Protein AF-X0ZNZ1-F1 (afdb_monomer_lite)

pLDDT: mean 71.1, std 14.36, range [31.86, 95.38]

Sequence (148 aa):
PKNKRGIAYSGFELFVILGITIGPAIGMILIPRVEIRYLFYFTSFVTFLCAVARILWLKETHHFRTKINKFDSFKNLFNKRMLLTVLALSSLFLLFNLTTHGPFISLYANEVMNLDKSKINLLFALEYKKGQAMCKKILLENRLLPIL

InterPro domains:
  IPR011701 Major facilitator superfamily [PF07690] (1-124)
  IPR020846 Major facilitator superfamily domain [PS50850] (1-148)
  IPR036259 MFS transporter superfamily [G3DSA:1.20.1250.20] (1-128)
  IPR036259 MFS transporter superfamily [SSF103473] (1-126)

Foldseek 3Di:
DVVVVVVVVVVVVVVVLVCQLVVLVVCLVDVVPDDPVVVVVVVVVVVVVVVVCCVVPVDDPPDPDDPDPVVVVVVVCVPVVNVCVVVVVVVVVVVVCCVPVNCVQVVCCCVVVVDDPSVSSVVSSVVSVVVVVVVVVVVVVVPPDDDD

Structure (mmCIF, N/CA/C/O backbone):
data_AF-X0ZNZ1-F1
#
_entry.id   AF-X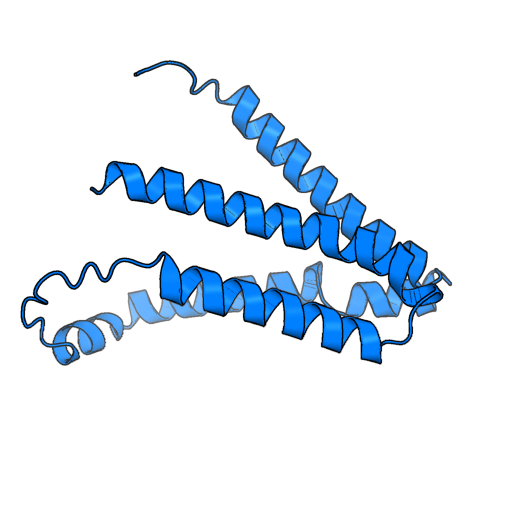0ZNZ1-F1
#
loop_
_atom_site.group_PDB
_atom_site.id
_atom_site.type_symbol
_atom_site.label_atom_id
_atom_site.label_alt_id
_atom_site.label_comp_id
_atom_site.label_asym_id
_atom_site.label_entity_id
_atom_site.label_seq_id
_atom_site.pdbx_PDB_ins_code
_atom_site.Cartn_x
_atom_site.Cartn_y
_atom_site.Cartn_z
_atom_site.occupancy
_atom_site.B_iso_or_equiv
_atom_site.auth_seq_id
_atom_site.auth_comp_id
_atom_site.auth_asym_id
_atom_site.auth_atom_id
_atom_site.pdbx_PDB_model_num
ATOM 1 N N . PRO A 1 1 ? -15.397 -10.430 17.145 1.00 53.75 1 PRO A N 1
ATOM 2 C CA . PRO A 1 1 ? -14.705 -10.780 18.418 1.00 53.75 1 PRO A CA 1
ATOM 3 C C . PRO A 1 1 ? -13.321 -10.111 18.462 1.00 53.75 1 PRO A C 1
ATOM 5 O O . PRO A 1 1 ? -12.680 -10.042 17.417 1.00 53.75 1 PRO A O 1
ATOM 8 N N . LYS A 1 2 ? -12.877 -9.589 19.619 1.00 58.00 2 LYS A N 1
ATOM 9 C CA . LYS A 1 2 ? -11.644 -8.775 19.726 1.00 58.00 2 LYS A CA 1
ATOM 10 C C . LYS A 1 2 ? -10.377 -9.524 19.269 1.00 58.00 2 LYS A C 1
ATOM 12 O O . LYS A 1 2 ? -9.583 -8.939 18.545 1.00 58.00 2 LYS A O 1
ATOM 17 N N . ASN A 1 3 ? -10.262 -10.823 19.567 1.00 64.81 3 ASN A N 1
ATOM 18 C CA . ASN A 1 3 ? -9.094 -11.643 19.207 1.00 64.81 3 ASN A CA 1
ATOM 19 C C . ASN A 1 3 ? -8.942 -11.870 17.680 1.00 64.81 3 ASN A C 1
ATOM 21 O O . ASN A 1 3 ? -7.849 -11.815 17.132 1.00 64.81 3 ASN A O 1
ATOM 25 N N . LYS A 1 4 ? -10.053 -11.988 16.932 1.00 69.50 4 LYS A N 1
ATOM 26 C CA . LYS A 1 4 ? -10.005 -12.153 15.462 1.00 69.50 4 LYS A CA 1
ATOM 27 C C . LYS A 1 4 ? -9.639 -10.868 14.699 1.00 69.50 4 LYS A C 1
ATOM 29 O O . LYS A 1 4 ? -9.321 -10.944 13.518 1.00 69.50 4 LYS A O 1
ATOM 34 N N . ARG A 1 5 ? -9.685 -9.689 15.344 1.00 71.38 5 ARG A N 1
ATOM 35 C CA . ARG A 1 5 ? -9.327 -8.406 14.700 1.00 71.38 5 ARG A CA 1
ATOM 36 C C . ARG A 1 5 ? -7.819 -8.285 14.492 1.00 71.38 5 ARG A C 1
ATOM 38 O O . ARG A 1 5 ? -7.415 -7.780 13.454 1.00 71.38 5 ARG A O 1
ATOM 45 N N . GLY A 1 6 ? -7.020 -8.777 15.442 1.00 77.81 6 GLY A N 1
ATOM 46 C CA . GLY A 1 6 ? -5.558 -8.764 15.341 1.00 77.81 6 GLY A CA 1
ATOM 47 C C . GLY A 1 6 ? -5.060 -9.604 14.168 1.00 77.81 6 GLY A C 1
ATOM 48 O O . GLY A 1 6 ? -4.304 -9.104 13.348 1.00 77.81 6 GLY A O 1
ATOM 49 N N . ILE A 1 7 ? -5.572 -10.833 14.031 1.00 78.56 7 ILE A N 1
ATOM 50 C CA . ILE A 1 7 ? -5.215 -11.752 12.934 1.00 78.56 7 ILE A CA 1
ATOM 51 C C . ILE A 1 7 ? -5.664 -11.208 11.567 1.00 78.56 7 ILE A C 1
ATOM 53 O O . ILE A 1 7 ? -4.940 -11.314 10.582 1.00 78.56 7 ILE A O 1
ATOM 57 N N . ALA A 1 8 ? -6.849 -10.593 11.491 1.00 79.62 8 ALA A N 1
ATOM 58 C CA . ALA A 1 8 ? -7.305 -9.958 10.254 1.00 79.62 8 ALA A CA 1
ATOM 59 C C . ALA A 1 8 ? -6.431 -8.750 9.869 1.00 79.62 8 ALA A C 1
ATOM 61 O O . ALA A 1 8 ? -6.114 -8.570 8.695 1.00 79.62 8 ALA A O 1
ATOM 62 N N . TYR A 1 9 ? -6.025 -7.943 10.855 1.00 81.00 9 TYR A N 1
ATOM 63 C CA . TYR A 1 9 ? -5.163 -6.785 10.636 1.00 81.00 9 TYR A CA 1
ATOM 64 C C . TYR A 1 9 ? -3.746 -7.194 10.226 1.00 81.00 9 TYR A C 1
ATOM 66 O O . TYR A 1 9 ? -3.214 -6.643 9.271 1.00 81.00 9 TYR A O 1
ATOM 74 N N . SER A 1 10 ? -3.154 -8.196 10.882 1.00 82.44 10 SER A N 1
ATOM 75 C CA . SER A 1 10 ? -1.828 -8.693 10.507 1.00 82.44 10 SER A CA 1
ATOM 76 C C . SER A 1 10 ? -1.826 -9.310 9.110 1.00 82.44 10 SER A C 1
ATOM 78 O O . SER A 1 10 ? -0.914 -9.043 8.335 1.00 82.44 10 SER A O 1
ATOM 80 N N . GLY A 1 11 ? -2.869 -10.064 8.747 1.00 83.88 11 GLY A N 1
ATOM 81 C CA . GLY A 1 11 ? -3.042 -10.567 7.385 1.00 83.88 11 GLY A CA 1
ATOM 82 C C . GLY A 1 11 ? -3.090 -9.436 6.355 1.00 83.88 11 GLY A C 1
ATOM 83 O O . GLY A 1 11 ? -2.356 -9.475 5.372 1.00 83.88 11 GLY A O 1
ATOM 84 N N . PHE A 1 12 ? -3.900 -8.402 6.601 1.00 82.88 12 PHE A N 1
ATOM 85 C CA . PHE A 1 12 ? -3.975 -7.220 5.737 1.00 82.88 12 PHE A CA 1
ATOM 86 C C . PHE A 1 12 ? -2.623 -6.506 5.598 1.00 82.88 12 PHE A C 1
ATOM 88 O O . PHE A 1 12 ? -2.194 -6.228 4.481 1.00 82.88 12 PHE A O 1
ATOM 95 N N . GLU A 1 13 ? -1.930 -6.269 6.712 1.00 80.56 13 GLU A N 1
ATOM 96 C CA . GLU A 1 13 ? -0.628 -5.599 6.730 1.00 80.56 13 GLU A CA 1
ATOM 97 C C . GLU A 1 13 ? 0.420 -6.371 5.914 1.00 80.56 13 GLU A C 1
ATOM 99 O O . GLU A 1 13 ? 1.170 -5.784 5.134 1.00 80.56 13 GLU A O 1
ATOM 104 N N . LEU A 1 14 ? 0.426 -7.707 6.011 1.00 85.75 14 LEU A N 1
ATOM 105 C CA . LEU A 1 14 ? 1.299 -8.551 5.193 1.00 85.75 14 LEU A CA 1
ATOM 106 C C . LEU A 1 14 ? 1.028 -8.365 3.697 1.00 85.75 14 LEU A C 1
ATOM 108 O O . LEU A 1 14 ? 1.976 -8.233 2.924 1.00 85.75 14 LEU A O 1
ATOM 112 N N . PHE A 1 15 ? -0.239 -8.310 3.278 1.00 85.38 15 PHE A N 1
ATOM 113 C CA . PHE A 1 15 ? -0.582 -8.051 1.876 1.00 85.38 15 PHE A CA 1
ATOM 114 C C . PHE A 1 15 ? -0.139 -6.660 1.413 1.00 85.38 15 PHE A C 1
ATOM 116 O O . PHE A 1 15 ? 0.340 -6.527 0.287 1.00 85.38 15 PHE A O 1
ATOM 123 N N . VAL A 1 16 ? -0.246 -5.639 2.269 1.00 83.31 16 VAL A N 1
ATOM 124 C CA . VAL A 1 16 ? 0.239 -4.283 1.964 1.00 83.31 16 VAL A CA 1
ATOM 125 C C . VAL A 1 16 ? 1.753 -4.286 1.753 1.00 83.31 16 VAL A C 1
ATOM 127 O O . VAL A 1 16 ? 2.232 -3.811 0.723 1.00 83.31 16 VAL A O 1
ATOM 130 N N . ILE A 1 17 ? 2.511 -4.882 2.677 1.00 81.69 17 ILE A N 1
ATOM 131 C CA . I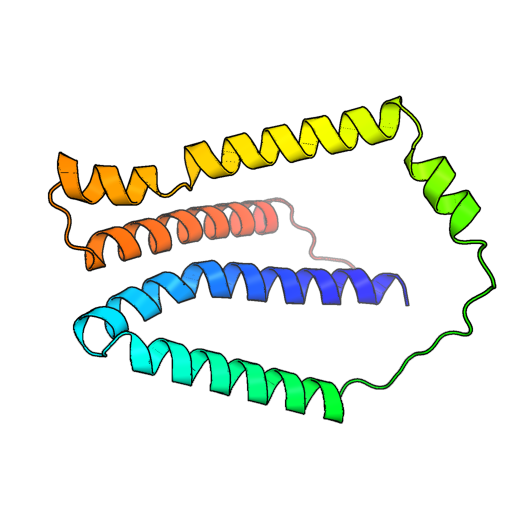LE A 1 17 ? 3.976 -4.962 2.591 1.00 81.69 17 ILE A CA 1
ATOM 132 C C . ILE A 1 17 ? 4.410 -5.760 1.352 1.00 81.69 17 ILE A C 1
ATOM 134 O O . ILE A 1 17 ? 5.336 -5.359 0.639 1.00 81.69 17 ILE A O 1
ATOM 138 N N . LEU A 1 18 ? 3.729 -6.871 1.056 1.00 83.12 18 LEU A N 1
ATOM 139 C CA . LEU A 1 18 ? 3.963 -7.650 -0.160 1.00 83.12 18 LEU A CA 1
ATOM 140 C C . LEU A 1 18 ? 3.685 -6.824 -1.416 1.00 83.12 18 LEU A C 1
ATOM 142 O O . LEU A 1 18 ? 4.500 -6.846 -2.332 1.00 83.12 18 LEU A O 1
ATOM 146 N N . GLY A 1 19 ? 2.594 -6.058 -1.448 1.00 84.94 19 GLY A N 1
ATOM 147 C CA . GLY A 1 19 ? 2.261 -5.172 -2.562 1.00 84.94 19 GLY A CA 1
ATOM 148 C C . GLY A 1 19 ? 3.331 -4.107 -2.808 1.00 84.94 19 GLY A C 1
ATOM 149 O O . GLY A 1 19 ? 3.768 -3.936 -3.943 1.00 84.94 19 GLY A O 1
ATOM 150 N N . ILE A 1 20 ? 3.817 -3.454 -1.750 1.00 80.12 20 ILE A N 1
ATOM 151 C CA . ILE A 1 20 ? 4.888 -2.445 -1.835 1.00 80.12 20 ILE A CA 1
ATOM 152 C C . ILE A 1 20 ? 6.215 -3.070 -2.294 1.00 80.12 20 ILE A C 1
ATOM 154 O O . ILE A 1 20 ? 6.987 -2.428 -2.995 1.00 80.12 20 ILE A O 1
ATOM 158 N N . THR A 1 21 ? 6.472 -4.336 -1.957 1.00 81.94 21 THR A N 1
ATOM 159 C CA . THR A 1 21 ? 7.710 -5.035 -2.348 1.00 81.94 21 THR A CA 1
ATOM 160 C C . THR A 1 21 ? 7.648 -5.565 -3.784 1.00 81.94 21 THR A C 1
ATOM 162 O O . THR A 1 21 ? 8.594 -5.424 -4.557 1.00 81.94 21 THR A O 1
ATOM 165 N N . ILE A 1 22 ? 6.533 -6.197 -4.152 1.00 84.19 22 ILE A N 1
ATOM 166 C CA . ILE A 1 22 ? 6.338 -6.846 -5.454 1.00 84.19 22 ILE A CA 1
ATOM 167 C C . ILE A 1 22 ? 5.994 -5.807 -6.532 1.00 84.19 22 ILE A C 1
ATOM 169 O O . ILE A 1 22 ? 6.379 -5.977 -7.687 1.00 84.19 22 ILE A O 1
ATOM 173 N N . GLY A 1 23 ? 5.322 -4.710 -6.171 1.00 83.69 23 GLY A N 1
ATOM 174 C CA . GLY A 1 23 ? 4.896 -3.652 -7.090 1.00 83.69 23 GLY A CA 1
ATOM 175 C C . GLY A 1 23 ? 6.037 -3.069 -7.934 1.00 83.69 23 GLY A C 1
ATOM 176 O O . GLY A 1 23 ? 5.952 -3.141 -9.160 1.00 83.69 23 GLY A O 1
ATOM 177 N N . PRO A 1 24 ? 7.130 -2.560 -7.333 1.00 81.62 24 PRO A N 1
ATOM 178 C CA . PRO A 1 24 ? 8.295 -2.065 -8.069 1.00 81.62 24 PRO A CA 1
ATOM 179 C C . PRO A 1 24 ? 8.975 -3.142 -8.925 1.00 81.62 24 PRO A C 1
ATOM 181 O O . PRO A 1 24 ? 9.423 -2.851 -10.033 1.00 81.62 24 PRO A O 1
ATOM 184 N N . ALA A 1 25 ? 9.008 -4.395 -8.456 1.00 80.38 25 ALA A N 1
ATOM 185 C CA . ALA A 1 25 ? 9.579 -5.511 -9.210 1.00 80.38 25 ALA A CA 1
ATOM 186 C C . ALA A 1 25 ? 8.764 -5.831 -10.476 1.00 80.38 25 ALA A C 1
ATOM 188 O O . ALA A 1 25 ? 9.335 -5.998 -11.553 1.00 80.38 25 ALA A O 1
ATOM 189 N N . ILE A 1 26 ? 7.431 -5.853 -10.374 1.00 83.00 26 ILE A N 1
ATOM 190 C CA . ILE A 1 26 ? 6.541 -5.992 -11.536 1.00 83.00 26 ILE A CA 1
ATOM 191 C C . ILE A 1 26 ? 6.659 -4.757 -12.439 1.00 83.00 26 ILE A C 1
ATOM 193 O O . ILE A 1 26 ? 6.788 -4.892 -13.655 1.00 83.00 26 ILE A O 1
ATOM 197 N N . GLY A 1 27 ? 6.686 -3.556 -11.854 1.00 79.00 27 GLY A N 1
ATOM 198 C CA . GLY A 1 27 ? 6.844 -2.292 -12.573 1.00 79.00 27 GLY A CA 1
ATOM 199 C C . GLY A 1 27 ? 8.115 -2.248 -13.421 1.00 79.00 27 GLY A C 1
ATOM 200 O O . GLY A 1 27 ? 8.059 -1.849 -14.578 1.00 79.00 27 GLY A O 1
ATOM 201 N N . MET A 1 28 ? 9.244 -2.746 -12.910 1.00 76.69 28 MET A N 1
ATOM 202 C CA . MET A 1 28 ? 10.501 -2.860 -13.662 1.00 76.69 28 MET A CA 1
ATOM 203 C C . MET A 1 28 ? 10.357 -3.651 -14.967 1.00 76.69 28 MET A C 1
ATOM 205 O O . MET A 1 28 ? 10.925 -3.265 -15.983 1.00 76.69 28 MET A O 1
ATOM 209 N N . ILE A 1 29 ? 9.619 -4.762 -14.950 1.00 79.56 29 ILE A N 1
ATOM 210 C CA . ILE A 1 29 ? 9.473 -5.644 -16.117 1.00 79.56 29 ILE A CA 1
ATOM 211 C C . ILE A 1 29 ? 8.479 -5.055 -17.125 1.00 79.56 29 ILE A C 1
ATOM 213 O O . ILE A 1 29 ? 8.648 -5.236 -18.337 1.00 79.56 29 ILE A O 1
ATOM 217 N N . LEU A 1 30 ? 7.453 -4.367 -16.617 1.00 78.12 30 LEU A N 1
ATOM 218 C CA . LEU A 1 30 ? 6.292 -3.928 -17.385 1.00 78.12 30 LEU A CA 1
ATOM 219 C C . LEU A 1 30 ? 6.481 -2.536 -18.013 1.00 78.12 30 LEU A C 1
ATOM 221 O O . LEU A 1 30 ? 6.102 -2.347 -19.164 1.00 78.12 30 LEU A O 1
ATOM 225 N N . ILE A 1 31 ? 7.141 -1.598 -17.321 1.00 76.12 31 ILE A N 1
ATOM 226 C CA . ILE A 1 31 ? 7.410 -0.227 -17.805 1.00 76.12 31 ILE A CA 1
ATOM 227 C C . ILE A 1 31 ? 8.147 -0.172 -19.161 1.00 76.12 31 ILE A C 1
ATOM 229 O O . ILE A 1 31 ? 7.730 0.616 -20.004 1.00 76.12 31 ILE A O 1
ATOM 233 N N . PRO A 1 32 ? 9.207 -0.964 -19.433 1.00 76.38 32 PRO A N 1
ATOM 234 C CA . PRO A 1 32 ? 9.912 -0.881 -20.715 1.00 76.38 32 PRO A CA 1
ATOM 235 C C . PRO A 1 32 ? 9.166 -1.552 -21.879 1.00 76.38 32 PRO A C 1
ATOM 237 O O . PRO A 1 32 ? 9.568 -1.390 -23.026 1.00 76.38 32 PRO A O 1
ATOM 240 N N . ARG A 1 33 ? 8.110 -2.334 -21.606 1.00 76.00 33 ARG A N 1
ATOM 241 C CA . ARG A 1 33 ? 7.381 -3.118 -22.622 1.00 76.00 33 ARG A CA 1
ATOM 242 C C . ARG A 1 33 ? 5.973 -2.608 -22.901 1.00 76.00 33 ARG A C 1
ATOM 244 O O . ARG A 1 33 ? 5.386 -2.987 -23.908 1.00 76.00 33 ARG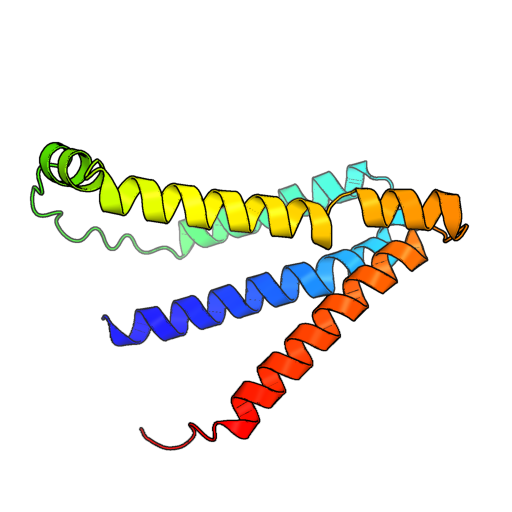 A O 1
ATOM 251 N N . VAL A 1 34 ? 5.415 -1.810 -21.997 1.00 76.88 34 VAL A N 1
ATOM 252 C CA . VAL A 1 34 ? 3.998 -1.455 -21.992 1.00 76.88 34 VAL A CA 1
ATOM 253 C C . VAL A 1 34 ? 3.858 0.049 -21.782 1.00 76.88 34 VAL A C 1
ATOM 255 O O . VAL A 1 34 ? 4.448 0.614 -20.863 1.00 76.88 34 VAL A O 1
ATOM 258 N N . GLU A 1 35 ? 3.053 0.707 -22.619 1.00 79.50 35 GLU A N 1
ATOM 259 C CA . GLU A 1 35 ? 2.746 2.125 -22.434 1.00 79.50 35 GLU A CA 1
ATOM 260 C C . GLU A 1 35 ? 2.069 2.371 -21.080 1.00 79.50 35 GLU A C 1
ATOM 262 O O . GLU A 1 35 ? 1.217 1.598 -20.632 1.00 79.50 35 GLU A O 1
ATOM 267 N N . ILE A 1 36 ? 2.374 3.517 -20.468 1.00 79.38 36 ILE A N 1
ATOM 268 C CA . ILE A 1 36 ? 1.838 3.929 -19.161 1.00 79.38 36 ILE A CA 1
ATOM 269 C C . ILE A 1 36 ? 0.299 3.848 -19.111 1.00 79.38 36 ILE A C 1
ATOM 271 O O . ILE A 1 36 ? -0.271 3.522 -18.072 1.00 79.38 36 ILE A O 1
ATOM 275 N N . ARG A 1 37 ? -0.385 4.068 -20.241 1.00 83.75 37 ARG A N 1
ATOM 276 C CA . ARG A 1 37 ? -1.851 3.993 -20.362 1.00 83.75 37 ARG A CA 1
ATOM 277 C C . ARG A 1 37 ? -2.418 2.632 -19.940 1.00 83.75 37 ARG A C 1
ATOM 279 O O . ARG A 1 37 ? -3.421 2.582 -19.233 1.00 83.75 37 ARG A O 1
ATOM 286 N N . TYR A 1 38 ? -1.762 1.532 -20.303 1.00 85.75 38 TYR A N 1
ATOM 287 C CA . TYR A 1 38 ? -2.237 0.187 -19.960 1.00 85.75 38 TYR A CA 1
ATOM 288 C C . TYR A 1 38 ? -2.055 -0.148 -18.475 1.00 85.75 38 TYR A C 1
ATOM 290 O O . TYR A 1 38 ? -2.867 -0.887 -17.922 1.00 85.75 38 TYR A O 1
ATOM 298 N N . LEU A 1 39 ? -1.054 0.433 -17.799 1.00 85.56 39 LEU A N 1
ATOM 299 C CA . LEU A 1 39 ? -0.904 0.312 -16.341 1.00 85.56 39 LEU A CA 1
ATOM 300 C C . LEU A 1 39 ? -2.111 0.923 -15.613 1.00 85.56 39 LEU A C 1
ATOM 302 O O . LEU A 1 39 ? -2.625 0.345 -14.652 1.00 85.56 39 LEU A O 1
ATOM 306 N N . PHE A 1 40 ? -2.609 2.061 -16.104 1.00 88.00 40 PHE A N 1
ATOM 307 C CA . PHE A 1 40 ? -3.816 2.685 -15.562 1.00 88.00 40 PHE A CA 1
ATOM 308 C C . PHE A 1 40 ? -5.056 1.821 -15.797 1.00 88.00 40 PHE A C 1
ATOM 310 O O . PHE A 1 40 ? -5.776 1.537 -14.844 1.00 88.00 40 PHE A O 1
ATOM 317 N N . TYR A 1 41 ? -5.270 1.308 -17.013 1.00 91.38 41 TYR A N 1
ATOM 318 C CA . TYR A 1 41 ? -6.400 0.405 -17.268 1.00 91.38 41 TYR A CA 1
ATOM 319 C C . TYR A 1 41 ? -6.354 -0.858 -16.402 1.00 91.38 41 TYR A C 1
ATOM 321 O O . TYR A 1 41 ? -7.377 -1.267 -15.850 1.00 91.38 41 TYR A O 1
ATOM 329 N N . PHE A 1 42 ? -5.169 -1.444 -16.221 1.00 89.12 42 PHE A N 1
ATOM 330 C CA . PHE A 1 42 ? -4.988 -2.623 -15.380 1.00 89.12 42 PHE A CA 1
ATOM 331 C C . PHE A 1 42 ? -5.328 -2.345 -13.910 1.00 89.12 42 PHE A C 1
ATOM 333 O O . PHE A 1 42 ? -6.095 -3.088 -13.298 1.00 89.12 42 PHE A O 1
ATOM 340 N N . THR A 1 43 ? -4.817 -1.250 -13.341 1.00 88.75 43 THR A N 1
ATOM 341 C CA . THR A 1 43 ? -5.109 -0.880 -11.944 1.00 88.75 43 THR A CA 1
ATOM 342 C C . THR A 1 43 ? -6.586 -0.553 -11.733 1.00 88.75 43 THR A C 1
ATOM 344 O O . THR A 1 43 ? -7.169 -0.990 -10.736 1.00 88.75 43 THR A O 1
ATOM 347 N N . SER A 1 44 ? -7.229 0.135 -12.681 1.00 92.56 44 SER A N 1
ATOM 348 C CA . SER A 1 44 ? -8.674 0.375 -12.654 1.00 92.56 44 SER A CA 1
ATOM 349 C C . SER A 1 44 ? -9.471 -0.928 -12.688 1.00 92.56 44 SER A C 1
ATOM 351 O O . SER A 1 44 ? -10.390 -1.094 -11.889 1.00 92.56 44 SER A O 1
ATOM 353 N N . PHE A 1 45 ? -9.092 -1.879 -13.545 1.00 94.75 45 PHE A N 1
ATOM 354 C CA . PHE A 1 45 ? -9.759 -3.176 -13.639 1.00 94.75 45 PHE A CA 1
ATOM 355 C C . PHE A 1 45 ? -9.627 -3.995 -12.347 1.00 94.75 45 PHE A C 1
ATOM 357 O O . PHE A 1 45 ? -10.623 -4.482 -11.815 1.00 94.75 45 PHE A O 1
ATOM 364 N N . VAL A 1 46 ? -8.422 -4.085 -11.777 1.00 91.75 46 VAL A N 1
ATOM 365 C CA . VAL A 1 46 ? -8.190 -4.785 -10.499 1.00 91.75 46 VAL A CA 1
ATOM 366 C C . VAL A 1 46 ? -8.969 -4.127 -9.356 1.00 91.75 46 VAL A C 1
ATOM 368 O O . VAL A 1 46 ? -9.571 -4.814 -8.528 1.00 91.75 46 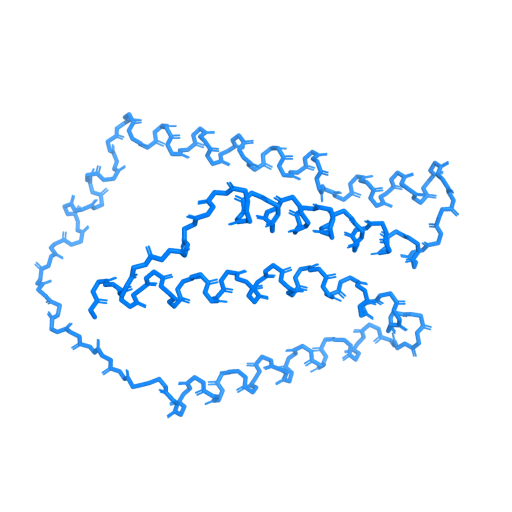VAL A O 1
ATOM 371 N N . THR A 1 47 ? -9.013 -2.793 -9.322 1.00 91.38 47 THR A N 1
ATOM 372 C CA . THR A 1 47 ? -9.777 -2.045 -8.312 1.00 91.38 47 THR A CA 1
ATOM 373 C C . THR A 1 47 ? -11.276 -2.279 -8.463 1.00 91.38 47 THR A C 1
ATOM 375 O O . THR A 1 47 ? -11.972 -2.465 -7.465 1.00 91.38 47 THR A O 1
ATOM 378 N N . PHE A 1 48 ? -11.770 -2.332 -9.698 1.00 95.38 48 PHE A N 1
ATOM 379 C CA . PHE A 1 48 ? -13.161 -2.650 -9.989 1.00 95.38 48 PHE A CA 1
ATOM 380 C C . PHE A 1 48 ? -13.531 -4.059 -9.509 1.00 95.38 48 PHE A C 1
ATOM 382 O O . PHE A 1 48 ? -14.521 -4.217 -8.797 1.00 95.38 48 PHE A O 1
ATOM 389 N N . LEU A 1 49 ? -12.701 -5.070 -9.789 1.00 93.88 49 LEU A N 1
ATOM 390 C CA . LEU A 1 49 ? -12.912 -6.429 -9.275 1.00 93.88 49 LEU A CA 1
ATOM 391 C C . LEU A 1 49 ? -12.923 -6.469 -7.741 1.00 93.88 49 LEU A C 1
ATOM 393 O O . LEU A 1 49 ? -13.779 -7.121 -7.145 1.00 93.88 49 LEU A O 1
ATOM 397 N N . CYS A 1 50 ? -12.019 -5.731 -7.093 1.00 91.19 50 CYS A N 1
ATOM 398 C CA . CYS A 1 50 ? -11.997 -5.600 -5.636 1.00 91.19 50 CYS A CA 1
ATOM 399 C C . CYS A 1 50 ? -13.289 -4.958 -5.103 1.00 91.19 50 CYS A C 1
ATOM 401 O O . CYS A 1 50 ? -13.833 -5.408 -4.095 1.00 91.19 50 CYS A O 1
ATOM 403 N N . ALA A 1 51 ? -13.817 -3.941 -5.789 1.00 91.75 51 ALA A N 1
ATOM 404 C CA . ALA A 1 51 ? -15.077 -3.304 -5.426 1.00 91.75 51 ALA A CA 1
ATOM 405 C C . ALA A 1 51 ? -16.267 -4.267 -5.557 1.00 91.75 51 ALA A C 1
ATOM 407 O O . ALA A 1 51 ? -17.063 -4.374 -4.625 1.00 91.75 51 ALA A O 1
ATOM 408 N N . VAL A 1 52 ? -16.352 -5.025 -6.654 1.00 93.94 52 VAL A N 1
ATOM 409 C CA . VAL A 1 52 ? -17.400 -6.041 -6.852 1.00 93.94 52 VAL A CA 1
ATOM 410 C C . VAL A 1 52 ? -17.308 -7.131 -5.783 1.00 93.94 52 VAL A C 1
ATOM 412 O O . VAL A 1 52 ? -18.313 -7.470 -5.161 1.00 93.94 52 VAL A O 1
ATOM 415 N N . ALA A 1 53 ? -16.104 -7.633 -5.498 1.00 90.56 53 ALA A N 1
ATOM 416 C CA . ALA A 1 53 ? -15.888 -8.621 -4.444 1.00 90.56 53 ALA A CA 1
ATOM 417 C C . ALA A 1 53 ? -16.333 -8.096 -3.068 1.00 90.56 53 ALA A C 1
ATOM 419 O O . ALA A 1 53 ? -16.983 -8.818 -2.314 1.00 90.56 53 ALA A O 1
ATOM 420 N N . ARG A 1 54 ? -16.049 -6.825 -2.751 1.00 88.19 54 ARG A N 1
ATOM 421 C CA . ARG A 1 54 ? -16.537 -6.187 -1.519 1.00 88.19 54 ARG A CA 1
ATOM 422 C C . ARG A 1 54 ? -18.060 -6.126 -1.483 1.00 88.19 54 ARG A C 1
ATOM 424 O O . ARG A 1 54 ? -18.627 -6.470 -0.459 1.00 88.19 54 ARG A O 1
ATOM 431 N N . ILE A 1 55 ? -18.716 -5.737 -2.573 1.00 88.75 55 ILE A N 1
ATOM 432 C CA . ILE A 1 55 ? -20.183 -5.642 -2.625 1.00 88.75 55 ILE A CA 1
ATOM 433 C C . ILE A 1 55 ? -20.843 -7.008 -2.385 1.00 88.75 55 ILE A C 1
ATOM 435 O O . ILE A 1 55 ? -21.836 -7.084 -1.670 1.00 88.75 55 ILE A O 1
ATOM 439 N N . LEU A 1 56 ? -20.285 -8.087 -2.941 1.00 88.69 56 LEU A N 1
ATOM 440 C CA . LEU A 1 56 ? -20.868 -9.429 -2.829 1.00 88.69 56 LEU A CA 1
ATOM 441 C C . LEU A 1 56 ? -20.569 -10.120 -1.488 1.00 88.69 56 LEU A C 1
ATOM 443 O O . LEU A 1 56 ? -21.416 -10.846 -0.973 1.00 88.69 56 LEU A O 1
ATOM 447 N N . TRP A 1 57 ? -19.370 -9.927 -0.927 1.00 87.19 57 TRP A N 1
ATOM 448 C CA . TRP A 1 57 ? -18.901 -10.686 0.244 1.00 87.19 57 TRP A CA 1
ATOM 449 C C . TRP A 1 57 ? -18.984 -9.930 1.568 1.00 87.19 57 TRP A C 1
ATOM 451 O O . TRP A 1 57 ? -18.925 -10.545 2.639 1.00 87.19 57 TRP A O 1
ATOM 461 N N . LEU A 1 58 ? -19.083 -8.599 1.532 1.00 80.62 58 LEU A N 1
ATOM 462 C CA . LEU A 1 58 ? -19.121 -7.799 2.746 1.00 80.62 58 LEU A CA 1
ATOM 463 C C . LEU A 1 58 ? -20.525 -7.851 3.347 1.00 80.62 58 LEU A C 1
ATOM 465 O O . LEU A 1 58 ? -21.407 -7.062 3.023 1.00 80.62 58 LEU A O 1
ATOM 469 N N . LYS A 1 59 ? -20.726 -8.801 4.259 1.00 73.88 59 LYS A N 1
ATOM 470 C CA . LYS A 1 59 ? -21.940 -8.858 5.068 1.00 73.88 59 LYS A CA 1
ATOM 471 C C . LYS A 1 59 ? -21.947 -7.672 6.031 1.00 73.88 59 LYS A C 1
ATOM 473 O O . LYS A 1 59 ? -21.086 -7.580 6.906 1.00 73.88 59 LYS A O 1
ATOM 478 N N . GLU A 1 60 ? -22.922 -6.784 5.871 1.00 66.00 60 GLU A N 1
ATOM 479 C CA . GLU A 1 60 ? -23.121 -5.614 6.725 1.00 66.00 60 GLU A CA 1
ATOM 480 C C . GLU A 1 60 ? -23.302 -6.055 8.191 1.00 66.00 60 GLU A C 1
ATOM 482 O O . GLU A 1 60 ? -24.357 -6.538 8.602 1.00 66.00 60 GLU A O 1
ATOM 487 N N . THR A 1 61 ? -22.264 -5.904 9.013 1.00 65.06 61 THR A N 1
ATOM 488 C CA . THR A 1 61 ? -22.365 -6.055 10.469 1.00 65.06 61 THR A CA 1
ATOM 489 C C . THR A 1 61 ? -22.666 -4.693 11.078 1.00 65.06 61 THR A C 1
ATOM 491 O O . THR A 1 61 ? -21.830 -4.123 11.786 1.00 65.06 61 THR A O 1
ATOM 494 N N . HIS A 1 62 ? -23.835 -4.129 10.772 1.00 50.66 62 HIS A N 1
ATOM 495 C CA . HIS A 1 62 ? -24.276 -2.884 11.392 1.00 50.66 62 HIS A CA 1
ATOM 496 C C . HIS A 1 62 ? -24.660 -3.173 12.851 1.00 50.66 62 HIS A C 1
ATOM 498 O O . HIS A 1 62 ? -25.824 -3.359 13.195 1.00 50.66 62 HIS A O 1
ATOM 504 N N . HIS A 1 63 ? -23.662 -3.261 13.736 1.00 50.91 63 HIS A N 1
ATOM 505 C CA . HIS A 1 63 ? -23.913 -3.244 15.170 1.00 50.91 63 HIS A CA 1
ATOM 506 C C . HIS A 1 63 ? -24.662 -1.952 15.487 1.00 50.91 63 HIS A C 1
ATOM 508 O O . HIS A 1 63 ? -24.197 -0.866 15.141 1.00 50.91 63 HIS A O 1
ATOM 514 N N . PHE A 1 64 ? -25.837 -2.091 16.101 1.00 46.69 64 PHE A N 1
ATOM 515 C CA . PHE A 1 64 ? -26.673 -1.001 16.582 1.00 46.69 64 PHE A CA 1
ATOM 516 C C . PHE A 1 64 ? -25.784 0.009 17.312 1.00 46.69 64 PHE A C 1
ATOM 518 O O . PHE A 1 64 ? -25.249 -0.259 18.389 1.00 46.69 64 PHE A O 1
ATOM 525 N N . ARG A 1 65 ? -25.519 1.131 16.642 1.00 51.84 65 ARG A N 1
ATOM 526 C CA . ARG A 1 65 ? -24.623 2.172 17.121 1.00 51.84 65 ARG A CA 1
ATOM 527 C C . ARG A 1 65 ? -25.303 2.765 18.343 1.00 51.84 65 ARG A C 1
ATOM 529 O O . ARG A 1 65 ? -26.257 3.527 18.199 1.00 51.84 65 ARG A O 1
ATOM 536 N N . THR A 1 66 ? -24.840 2.415 19.541 1.00 53.28 66 THR A N 1
ATOM 537 C CA . THR A 1 66 ? -25.151 3.211 20.726 1.00 53.28 66 THR A CA 1
ATOM 538 C C . THR A 1 66 ? -24.847 4.660 20.369 1.00 53.28 66 THR A C 1
ATOM 540 O O . THR A 1 66 ? -23.839 4.956 19.720 1.00 53.28 66 THR A O 1
ATOM 543 N N . LYS A 1 67 ? -25.795 5.544 20.674 1.00 51.34 67 LYS A N 1
ATOM 544 C CA . LYS A 1 67 ? -25.812 6.960 20.306 1.00 51.34 67 LYS A CA 1
ATOM 545 C C . LYS A 1 67 ? -24.697 7.692 21.066 1.00 51.34 67 LYS A C 1
ATOM 547 O O . LYS A 1 67 ? -24.949 8.454 21.984 1.00 51.34 67 LYS A O 1
ATOM 552 N N . ILE A 1 68 ? -23.442 7.396 20.741 1.00 59.53 68 ILE A N 1
ATOM 553 C CA . ILE A 1 68 ? -22.278 8.106 21.255 1.00 59.53 68 ILE A CA 1
ATOM 554 C C . ILE A 1 68 ? -22.340 9.481 20.598 1.00 59.53 68 ILE A C 1
ATOM 556 O O . ILE A 1 68 ? -22.253 9.586 19.369 1.00 59.53 68 ILE A O 1
ATOM 560 N N . ASN A 1 69 ? -22.533 10.526 21.401 1.00 59.38 69 ASN A N 1
ATOM 561 C CA . ASN A 1 69 ? -22.458 11.907 20.946 1.00 59.38 69 ASN A CA 1
ATOM 562 C C . ASN A 1 69 ? -21.075 12.135 20.323 1.00 59.38 69 ASN A C 1
ATOM 564 O O . ASN A 1 69 ? -20.077 12.305 21.020 1.00 59.38 69 ASN A O 1
ATOM 568 N N . LYS A 1 70 ? -21.000 12.120 18.985 1.00 61.50 70 LYS A N 1
ATOM 569 C CA . LYS A 1 70 ? -19.749 12.335 18.235 1.00 61.50 70 LYS A CA 1
ATOM 570 C C . L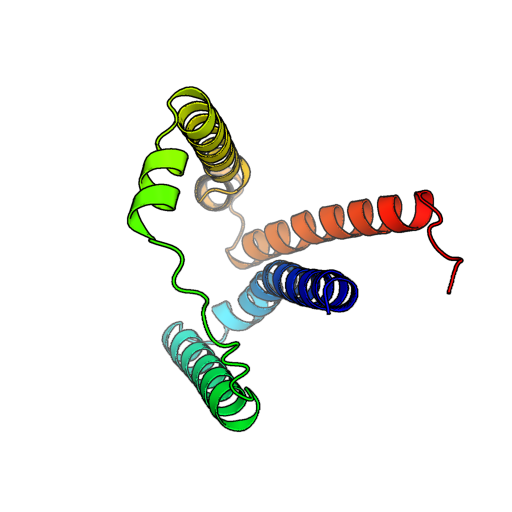YS A 1 70 ? -19.049 13.639 18.641 1.00 61.50 70 LYS A C 1
ATOM 572 O O . LYS A 1 70 ? -17.825 13.698 18.591 1.00 61.50 70 LYS A O 1
ATOM 577 N N . PHE A 1 71 ? -19.818 14.646 19.063 1.00 60.22 71 PHE A N 1
ATOM 578 C CA . PHE A 1 71 ? -19.314 15.946 19.505 1.00 60.22 71 PHE A CA 1
ATOM 579 C C . PHE A 1 71 ? -18.467 15.876 20.783 1.00 60.22 71 PHE A C 1
ATOM 581 O O . PHE A 1 71 ? -17.441 16.550 20.846 1.00 60.22 71 PHE A O 1
ATOM 588 N N . ASP A 1 72 ? -18.814 15.022 21.751 1.00 63.72 72 ASP A N 1
ATOM 589 C CA . ASP A 1 72 ? -18.035 14.884 22.992 1.00 63.72 72 ASP A CA 1
ATOM 590 C C . ASP A 1 72 ? -16.687 14.204 22.733 1.00 63.72 72 ASP A C 1
ATOM 592 O O . ASP A 1 72 ? -15.644 14.647 23.214 1.00 63.72 72 ASP A O 1
ATOM 596 N N . SER A 1 73 ? -16.676 13.175 21.880 1.00 64.81 73 SER A N 1
ATOM 597 C CA . SER A 1 73 ? -15.436 12.491 21.499 1.00 64.81 73 SER A CA 1
ATOM 598 C C . SER A 1 73 ? -14.512 13.380 20.657 1.00 64.81 73 SER A C 1
ATOM 600 O O . SER A 1 73 ? -13.294 13.282 20.792 1.00 64.81 73 SER A O 1
ATOM 602 N N . PHE A 1 74 ? -15.068 14.255 19.808 1.00 65.81 74 PHE A N 1
ATOM 603 C CA . PHE A 1 74 ? -14.286 15.196 18.997 1.00 65.81 74 PHE A CA 1
ATOM 604 C C . PHE A 1 74 ? -13.671 16.315 19.850 1.00 65.81 74 PHE A C 1
ATOM 606 O O . PHE A 1 74 ? -12.510 16.669 19.653 1.00 65.81 74 PHE A O 1
ATOM 613 N N . LYS A 1 75 ? -14.398 16.807 20.865 1.00 65.25 75 LYS A N 1
ATOM 614 C CA . LYS A 1 75 ? -13.852 17.735 21.871 1.00 65.25 75 LYS A CA 1
ATOM 615 C C . LYS A 1 75 ? -12.721 17.103 22.686 1.00 65.25 75 LYS A C 1
ATOM 617 O O . LYS A 1 75 ? -11.717 17.764 22.931 1.00 65.25 75 LYS A O 1
ATOM 622 N N . ASN A 1 76 ? -12.842 15.824 23.048 1.00 66.88 76 ASN A N 1
ATOM 623 C CA . ASN A 1 76 ? -11.800 15.109 23.795 1.00 66.88 76 ASN A CA 1
ATOM 624 C C . ASN A 1 76 ? -10.524 14.845 22.976 1.00 66.88 76 ASN A C 1
ATOM 626 O O . ASN A 1 76 ? -9.430 14.815 23.538 1.00 66.88 76 ASN A O 1
ATOM 630 N N . LEU A 1 77 ? -10.639 14.695 21.651 1.00 65.75 77 LEU A N 1
ATOM 631 C CA . LEU A 1 77 ? -9.486 14.612 20.743 1.00 65.75 77 LEU A CA 1
ATOM 632 C C . LEU A 1 77 ? -8.701 15.934 20.672 1.00 65.75 77 LEU A C 1
ATOM 634 O O . LEU A 1 77 ? -7.496 15.913 20.436 1.00 65.75 77 LEU A O 1
ATOM 638 N N . PHE A 1 78 ? -9.351 17.067 20.955 1.00 69.31 78 PHE A N 1
ATOM 639 C CA . PHE A 1 78 ? -8.737 18.397 21.040 1.00 69.31 78 PHE A CA 1
ATOM 640 C C . PHE A 1 78 ? -8.036 18.683 22.380 1.00 69.31 78 PHE A C 1
ATOM 642 O O . PHE A 1 78 ? -7.737 19.834 22.708 1.00 69.31 78 PHE A O 1
ATOM 649 N N . ASN A 1 79 ? -7.721 17.649 23.165 1.00 76.31 79 ASN A N 1
ATOM 650 C CA . ASN A 1 79 ? -6.854 17.815 24.322 1.00 76.31 79 ASN A CA 1
ATOM 651 C C . ASN A 1 79 ? -5.443 18.227 23.858 1.00 76.31 79 ASN A C 1
ATOM 653 O O . ASN A 1 79 ? -4.752 17.453 23.191 1.00 76.31 79 ASN A O 1
ATOM 657 N N . LYS A 1 80 ? -5.009 19.439 24.239 1.00 73.00 80 LYS A N 1
ATOM 658 C CA . LYS A 1 80 ? -3.769 20.082 23.765 1.00 73.00 80 LYS A CA 1
ATOM 659 C C . LYS A 1 80 ? -2.541 19.166 23.826 1.00 73.00 80 LYS A C 1
ATOM 661 O O . LYS A 1 80 ? -1.746 19.192 22.899 1.00 73.00 80 LYS A O 1
ATOM 666 N N . ARG A 1 81 ? -2.384 18.331 24.864 1.00 75.81 81 ARG A N 1
ATOM 667 C CA . ARG A 1 81 ? -1.211 17.437 25.000 1.00 75.81 81 ARG A CA 1
ATOM 668 C C . ARG A 1 81 ? -1.265 16.214 24.078 1.00 75.81 81 ARG A C 1
ATOM 670 O O . ARG A 1 81 ? -0.241 15.828 23.522 1.00 75.81 81 ARG A O 1
ATOM 677 N N . MET A 1 82 ? -2.442 15.615 23.895 1.00 77.12 82 MET A N 1
ATOM 678 C CA . MET A 1 82 ? -2.603 14.436 23.033 1.00 77.12 82 MET A CA 1
ATOM 679 C C . MET A 1 82 ? -2.565 14.829 21.553 1.00 77.12 82 MET A C 1
ATOM 681 O O . MET A 1 82 ? -1.919 14.171 20.747 1.00 77.12 82 MET A O 1
ATOM 685 N N . LEU A 1 83 ? -3.188 15.957 21.208 1.00 83.19 83 LEU A N 1
ATOM 686 C CA . LEU A 1 83 ? -3.149 16.486 19.851 1.00 83.19 83 LEU A CA 1
ATOM 687 C C . LEU A 1 83 ? -1.732 16.924 19.469 1.00 83.19 83 LEU A C 1
ATOM 689 O O . LEU A 1 83 ? -1.278 16.584 18.384 1.00 83.19 83 LEU A O 1
ATOM 693 N N . LEU A 1 84 ? -1.002 17.593 20.370 1.00 83.75 84 LEU A N 1
ATOM 694 C CA . LEU A 1 84 ? 0.389 17.977 20.116 1.00 83.75 84 LEU A CA 1
ATOM 695 C C . LEU A 1 84 ? 1.301 16.753 19.952 1.00 83.75 84 LEU A C 1
ATOM 697 O O . LEU A 1 84 ? 2.126 16.742 19.050 1.00 83.75 84 LEU A O 1
ATOM 701 N N . THR A 1 85 ? 1.147 15.711 20.776 1.00 84.56 85 THR A N 1
ATOM 702 C CA . THR A 1 85 ? 1.970 14.491 20.658 1.00 84.56 85 THR A CA 1
ATOM 703 C C . THR A 1 85 ? 1.669 13.714 19.381 1.00 84.56 85 THR A C 1
ATOM 705 O O . THR A 1 85 ? 2.600 13.338 18.676 1.00 84.56 85 THR A O 1
ATOM 708 N N . VAL A 1 86 ? 0.395 13.531 19.023 1.00 86.56 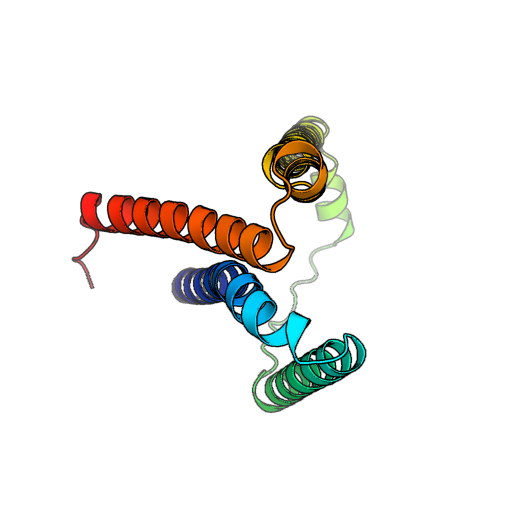86 VAL A N 1
ATOM 709 C CA . VAL A 1 86 ? 0.012 12.877 17.761 1.00 86.56 86 VAL A CA 1
ATOM 710 C C . VAL A 1 86 ? 0.464 13.703 16.556 1.00 86.56 86 VAL A C 1
ATOM 712 O O . VAL A 1 86 ? 1.004 13.142 15.603 1.00 86.56 86 VAL A O 1
ATOM 715 N N . LEU A 1 87 ? 0.297 15.029 16.594 1.00 87.94 87 LEU A N 1
ATOM 716 C CA . LEU A 1 87 ? 0.698 15.924 15.507 1.00 87.94 87 LEU A CA 1
ATOM 717 C C . LEU A 1 87 ? 2.219 15.972 15.347 1.00 87.94 87 LEU A C 1
ATOM 719 O O . LEU A 1 87 ? 2.711 15.862 14.229 1.00 87.94 87 LEU A O 1
ATOM 723 N N . ALA A 1 88 ? 2.967 16.087 16.445 1.00 88.94 88 ALA A N 1
ATOM 724 C CA . ALA A 1 88 ? 4.425 16.096 16.415 1.00 88.94 88 ALA A CA 1
ATOM 725 C C . ALA A 1 88 ? 4.971 14.757 15.911 1.00 88.94 88 ALA A C 1
ATOM 727 O O . ALA A 1 88 ? 5.818 14.742 15.024 1.00 88.94 88 ALA A O 1
ATOM 728 N N . LEU A 1 89 ? 4.450 13.633 16.417 1.00 88.25 89 LEU A N 1
ATOM 729 C CA . LEU A 1 89 ? 4.921 12.304 16.033 1.00 88.25 89 LEU A CA 1
ATOM 730 C C . LEU A 1 89 ? 4.597 11.981 14.567 1.00 88.25 89 LEU A C 1
ATOM 732 O O . LEU A 1 89 ? 5.454 11.473 13.850 1.00 88.25 89 LEU A O 1
ATOM 736 N N . SER A 1 90 ? 3.389 12.314 14.101 1.00 87.62 90 SER A N 1
ATOM 737 C CA . SER A 1 90 ? 3.002 12.126 12.695 1.00 87.62 90 SER A CA 1
ATOM 738 C C . SER A 1 90 ? 3.785 13.037 11.750 1.00 87.62 90 SER A C 1
ATOM 740 O O . SER A 1 90 ? 4.271 12.565 10.726 1.00 87.62 90 SER A O 1
ATOM 742 N N . SER A 1 91 ? 3.979 14.309 12.110 1.00 86.38 91 SER A N 1
ATOM 743 C CA . SER A 1 91 ? 4.788 15.249 11.322 1.00 86.38 91 SER A CA 1
ATOM 744 C C . SER A 1 91 ? 6.248 14.805 11.239 1.00 86.38 91 SER A C 1
ATOM 746 O O . SER A 1 91 ? 6.834 14.808 10.159 1.00 86.38 91 SER A O 1
ATOM 748 N N . LEU A 1 92 ? 6.825 14.356 12.357 1.00 89.19 92 LEU A N 1
ATOM 749 C CA . LEU A 1 92 ? 8.193 13.843 12.400 1.00 89.19 92 LEU A CA 1
ATOM 750 C C . LEU A 1 92 ? 8.347 12.578 11.544 1.00 89.19 92 LEU A C 1
ATOM 752 O O . LEU A 1 92 ? 9.299 12.460 10.776 1.00 89.19 92 LEU A O 1
ATOM 756 N N . PHE A 1 93 ? 7.384 11.655 11.624 1.00 84.50 93 PHE A N 1
ATOM 757 C CA . PHE A 1 93 ? 7.365 10.443 10.804 1.00 84.50 93 PHE A CA 1
ATOM 758 C C . PHE A 1 93 ? 7.221 10.746 9.306 1.00 84.50 93 PHE A C 1
ATOM 760 O O . PHE A 1 93 ? 7.826 10.069 8.471 1.00 84.50 93 PHE A O 1
ATOM 767 N N . LEU A 1 94 ? 6.447 11.776 8.959 1.00 82.62 94 LEU A N 1
ATOM 768 C CA . LEU A 1 94 ? 6.272 12.227 7.583 1.00 82.62 94 LEU A CA 1
ATOM 769 C C . LEU A 1 94 ? 7.563 12.840 7.024 1.00 82.62 94 LEU A C 1
ATOM 771 O O . LEU A 1 94 ? 7.965 12.487 5.919 1.00 82.62 94 LEU A O 1
ATOM 775 N N . LEU A 1 95 ? 8.255 13.679 7.804 1.00 83.12 95 LEU A N 1
ATOM 776 C CA . LEU A 1 95 ? 9.567 14.230 7.437 1.00 83.12 95 LEU A CA 1
ATOM 777 C C . LEU A 1 95 ? 10.619 13.131 7.250 1.00 83.12 95 LEU A C 1
ATOM 779 O O . LEU A 1 95 ? 11.382 13.164 6.283 1.00 83.12 95 LEU A O 1
ATOM 783 N N . PHE A 1 96 ? 10.629 12.131 8.134 1.00 78.31 96 PHE A N 1
ATOM 784 C CA . PHE A 1 96 ? 11.512 10.975 8.008 1.00 78.31 96 PHE A CA 1
ATOM 785 C C . PHE A 1 96 ? 11.231 10.190 6.718 1.00 78.31 96 PHE A C 1
ATOM 787 O O . PHE A 1 96 ? 12.147 9.944 5.938 1.00 78.31 96 PHE A O 1
ATOM 794 N N . ASN A 1 97 ? 9.962 9.880 6.424 1.00 72.75 97 ASN A N 1
ATOM 795 C CA . ASN A 1 97 ? 9.587 9.198 5.179 1.00 72.75 97 ASN A CA 1
ATOM 796 C C . ASN A 1 97 ? 9.984 9.987 3.929 1.00 72.75 97 ASN A C 1
ATOM 798 O O . ASN A 1 97 ? 10.515 9.410 2.984 1.00 72.75 97 ASN A O 1
ATOM 802 N N . LEU A 1 98 ? 9.751 11.301 3.922 1.00 70.38 98 LEU A N 1
ATOM 803 C CA . LEU A 1 98 ? 10.058 12.146 2.771 1.00 70.38 98 LEU A CA 1
ATOM 804 C C . LEU A 1 98 ? 11.569 12.250 2.513 1.00 70.38 98 LEU A C 1
ATOM 806 O O . LEU A 1 98 ? 11.991 12.348 1.365 1.00 70.38 98 LEU A O 1
ATOM 810 N N . THR A 1 99 ? 12.380 12.200 3.571 1.00 68.00 99 THR A N 1
ATOM 811 C CA . THR A 1 99 ? 13.844 12.296 3.474 1.00 68.00 99 THR A CA 1
ATOM 812 C C . THR A 1 99 ? 14.482 10.948 3.126 1.00 68.00 99 THR A C 1
ATOM 814 O O . THR A 1 99 ? 15.416 10.900 2.332 1.00 68.00 99 THR A O 1
ATOM 817 N N . THR A 1 100 ? 13.974 9.844 3.686 1.00 64.44 100 THR A N 1
ATOM 818 C CA . THR A 1 100 ? 14.564 8.503 3.525 1.00 64.44 100 THR A CA 1
ATOM 819 C C . THR A 1 100 ? 14.005 7.720 2.337 1.00 64.44 100 THR A C 1
ATOM 821 O O . THR A 1 100 ? 14.724 6.908 1.775 1.00 64.44 100 THR A O 1
ATOM 824 N N . HIS A 1 101 ? 12.756 7.947 1.928 1.00 57.28 101 HIS A N 1
ATOM 825 C CA . HIS A 1 101 ? 12.102 7.206 0.835 1.00 57.28 101 HIS A CA 1
ATOM 826 C C . HIS A 1 101 ? 11.519 8.123 -0.252 1.00 57.28 101 HIS A C 1
ATOM 828 O O . HIS A 1 101 ? 10.740 7.685 -1.098 1.00 57.28 101 HIS A O 1
ATOM 834 N N . GLY A 1 102 ? 11.858 9.413 -0.219 1.00 63.81 102 GLY A N 1
ATOM 835 C CA . GLY A 1 102 ? 11.306 10.409 -1.128 1.00 63.81 102 GLY A CA 1
ATOM 836 C C . GLY A 1 102 ? 11.831 10.335 -2.568 1.00 63.81 102 GLY A C 1
ATOM 837 O O . GLY A 1 102 ? 12.762 9.587 -2.884 1.00 63.81 102 GLY A O 1
ATOM 838 N N . PRO A 1 103 ? 11.283 11.187 -3.455 1.00 64.25 103 PRO A N 1
ATOM 839 C CA . PRO A 1 103 ? 11.636 11.229 -4.877 1.00 64.25 103 PRO A CA 1
ATOM 840 C C . PRO A 1 103 ? 13.117 11.558 -5.121 1.00 64.25 103 PRO A C 1
ATOM 842 O O . PRO A 1 103 ? 13.648 11.227 -6.181 1.00 64.25 103 PRO A O 1
ATOM 845 N N . PHE A 1 104 ? 13.800 12.146 -4.134 1.00 62.06 104 PHE A N 1
ATOM 846 C CA . PHE A 1 104 ? 15.210 12.518 -4.201 1.00 62.06 104 PHE A CA 1
ATOM 847 C C . PHE A 1 104 ? 16.135 11.331 -4.473 1.00 62.06 104 PHE A C 1
ATOM 849 O O . PHE A 1 104 ? 17.062 11.488 -5.254 1.00 62.06 104 PHE A O 1
ATOM 856 N N . ILE A 1 105 ? 15.865 10.138 -3.927 1.00 64.06 105 ILE A N 1
ATOM 857 C CA . ILE A 1 105 ? 16.698 8.951 -4.195 1.00 64.06 105 ILE A CA 1
ATOM 858 C C . ILE A 1 105 ? 16.595 8.545 -5.664 1.00 64.06 105 ILE A C 1
ATOM 860 O O . ILE A 1 105 ? 17.610 8.290 -6.304 1.00 64.06 105 ILE A O 1
ATOM 864 N N . SER A 1 106 ? 15.383 8.539 -6.225 1.00 63.16 106 SER A N 1
ATOM 865 C CA . SER A 1 106 ? 15.190 8.225 -7.645 1.00 63.16 106 SER A CA 1
ATOM 866 C C . SER A 1 106 ? 15.788 9.289 -8.573 1.00 63.16 106 SER A C 1
ATOM 868 O O . SER A 1 106 ? 16.296 8.953 -9.640 1.00 63.16 106 SER A O 1
ATOM 870 N N . LEU A 1 107 ? 15.776 10.558 -8.150 1.00 61.34 107 LEU A N 1
ATOM 871 C CA . LEU A 1 107 ? 16.317 11.679 -8.917 1.00 61.34 107 LEU A CA 1
ATOM 872 C C . LEU A 1 107 ? 17.857 11.675 -8.899 1.00 61.34 107 LEU A C 1
ATOM 874 O O . LEU A 1 107 ? 18.483 11.683 -9.956 1.00 61.34 107 LEU A O 1
ATOM 878 N N . TYR A 1 108 ? 18.462 11.539 -7.712 1.00 62.22 108 TYR A N 1
ATOM 879 C CA . TYR A 1 108 ? 19.915 11.440 -7.533 1.00 62.22 108 TYR A CA 1
ATOM 880 C C . TYR A 1 108 ? 20.497 10.153 -8.128 1.00 62.22 108 TYR A C 1
ATOM 882 O O . TYR A 1 108 ? 21.591 10.183 -8.683 1.00 62.22 108 TYR A O 1
ATOM 890 N N . ALA A 1 109 ? 19.795 9.018 -8.054 1.00 58.66 109 ALA A N 1
ATOM 891 C CA . ALA A 1 109 ? 20.264 7.773 -8.667 1.00 58.66 109 ALA A CA 1
ATOM 892 C C . ALA A 1 109 ? 20.350 7.872 -10.200 1.00 58.66 109 ALA A C 1
ATOM 894 O O . ALA A 1 109 ? 21.230 7.261 -10.808 1.00 58.66 109 ALA A O 1
ATOM 895 N N . ASN A 1 110 ? 19.471 8.659 -10.823 1.00 59.78 110 ASN A N 1
ATOM 896 C CA . ASN A 1 110 ? 19.521 8.901 -12.259 1.00 59.78 110 ASN A CA 1
ATOM 897 C C . ASN A 1 110 ? 20.626 9.912 -12.621 1.00 59.78 110 ASN A C 1
ATOM 899 O O . ASN A 1 110 ? 21.416 9.647 -13.521 1.00 59.78 110 ASN A O 1
ATOM 903 N N . GLU A 1 111 ? 20.728 11.031 -11.892 1.00 61.00 111 GLU A N 1
ATOM 904 C CA . GLU A 1 111 ? 21.700 12.099 -12.190 1.00 61.00 111 GLU A CA 1
ATOM 905 C C . GLU A 1 111 ? 23.148 11.766 -11.796 1.00 61.00 111 GLU A C 1
ATOM 907 O O . GLU A 1 111 ? 24.065 12.026 -12.569 1.00 61.00 111 GLU A O 1
ATOM 912 N N . VAL A 1 112 ? 23.380 11.184 -10.615 1.00 60.12 112 VAL A N 1
ATOM 913 C CA . VAL A 1 112 ? 24.736 10.940 -10.081 1.00 60.12 112 VAL A CA 1
ATOM 914 C C . VAL A 1 112 ? 25.258 9.546 -10.432 1.00 60.12 112 VAL A C 1
ATOM 916 O O . VAL A 1 112 ? 26.458 9.381 -10.634 1.00 60.12 112 VAL A O 1
ATOM 919 N N . MET A 1 113 ? 24.383 8.536 -10.534 1.00 58.28 113 MET A N 1
ATOM 920 C CA . MET A 1 113 ? 24.792 7.148 -10.808 1.00 58.28 113 MET A CA 1
ATOM 921 C C . MET A 1 113 ? 24.496 6.657 -12.236 1.00 58.28 113 MET A C 1
ATOM 923 O O . MET A 1 113 ? 24.855 5.522 -12.551 1.00 58.28 113 MET A O 1
ATOM 927 N N . ASN A 1 114 ? 23.881 7.472 -13.112 1.00 61.19 114 ASN A N 1
ATOM 928 C CA . ASN A 1 114 ? 23.512 7.086 -14.490 1.00 61.19 114 ASN A CA 1
ATOM 929 C C . ASN A 1 114 ? 22.751 5.738 -14.555 1.00 61.19 114 ASN A C 1
ATOM 931 O O . ASN A 1 114 ? 22.908 4.928 -15.475 1.00 61.19 114 ASN A O 1
ATOM 935 N N . LEU A 1 115 ? 21.963 5.439 -13.518 1.00 58.28 115 LEU A N 1
ATOM 936 C CA . LEU A 1 115 ? 21.242 4.177 -13.412 1.00 58.28 115 LEU A CA 1
ATOM 937 C C . LEU A 1 115 ? 19.939 4.262 -14.208 1.00 58.28 115 LEU A C 1
ATOM 939 O O . LEU A 1 115 ? 19.074 5.079 -13.910 1.00 58.28 115 LEU A O 1
ATOM 943 N N . ASP A 1 116 ? 19.781 3.362 -15.181 1.00 65.06 116 ASP A N 1
ATOM 944 C CA . ASP A 1 116 ? 18.527 3.192 -15.918 1.00 65.06 116 ASP A CA 1
ATOM 945 C C . ASP A 1 116 ? 17.332 3.004 -14.960 1.00 65.06 116 ASP A C 1
ATOM 947 O O . ASP A 1 116 ? 17.461 2.367 -13.906 1.00 65.06 116 ASP A O 1
ATOM 951 N N . LYS A 1 117 ? 16.149 3.508 -15.344 1.00 63.91 117 LYS A N 1
ATOM 952 C CA . LYS A 1 117 ? 14.915 3.474 -14.528 1.00 63.91 117 LYS A CA 1
ATOM 953 C C . LYS A 1 117 ? 14.590 2.070 -13.996 1.00 63.91 117 LYS A C 1
ATOM 955 O O . LYS A 1 117 ? 14.043 1.930 -12.903 1.00 63.91 117 LYS A O 1
ATOM 960 N N . SER A 1 118 ? 14.985 1.024 -14.722 1.00 59.75 118 SER A N 1
ATOM 961 C CA . SER A 1 118 ? 14.826 -0.377 -14.317 1.00 59.75 118 SER A CA 1
ATOM 962 C C . SER A 1 118 ? 15.666 -0.746 -13.082 1.00 59.75 118 SER A C 1
ATOM 964 O O . SER A 1 118 ? 15.192 -1.449 -12.189 1.00 59.75 118 SER A O 1
ATOM 966 N N . LYS A 1 119 ? 16.903 -0.241 -12.986 1.00 65.25 119 LYS A N 1
ATOM 967 C CA . LYS A 1 119 ? 17.816 -0.504 -11.858 1.00 65.25 119 LYS A CA 1
ATOM 968 C C . LYS A 1 119 ? 17.397 0.249 -10.594 1.00 65.25 119 LYS A C 1
ATOM 970 O O . LYS A 1 119 ? 17.562 -0.275 -9.496 1.00 65.25 119 LYS A O 1
ATOM 975 N N . ILE A 1 120 ? 16.796 1.429 -10.744 1.00 66.00 120 ILE A N 1
ATOM 976 C CA . ILE A 1 120 ? 16.228 2.199 -9.627 1.00 66.00 120 ILE A CA 1
ATOM 977 C C . ILE A 1 120 ? 15.065 1.424 -8.988 1.00 66.00 120 ILE A C 1
ATOM 979 O O . ILE A 1 120 ? 15.046 1.222 -7.776 1.00 66.00 120 ILE A O 1
ATOM 983 N N . ASN A 1 121 ? 14.153 0.881 -9.802 1.00 67.94 121 ASN A N 1
ATOM 984 C CA . ASN A 1 121 ? 13.064 0.027 -9.311 1.00 67.94 121 ASN A CA 1
ATOM 985 C C . ASN A 1 121 ? 13.571 -1.265 -8.635 1.00 67.94 121 ASN A C 1
ATOM 987 O O . ASN A 1 121 ? 12.934 -1.770 -7.710 1.00 67.94 121 ASN A O 1
ATOM 991 N N . LEU A 1 122 ? 14.727 -1.789 -9.064 1.00 67.56 122 LEU A N 1
ATOM 992 C CA . LEU A 1 122 ? 15.374 -2.955 -8.450 1.00 67.56 122 LEU A CA 1
ATOM 993 C C . LEU A 1 122 ? 15.938 -2.634 -7.062 1.00 67.56 122 LEU A C 1
ATOM 995 O O . LEU A 1 122 ? 15.825 -3.456 -6.152 1.00 67.56 122 LEU A O 1
ATOM 999 N N . LEU A 1 123 ? 16.515 -1.441 -6.897 1.00 66.94 123 LEU A N 1
ATOM 1000 C CA . LEU A 1 123 ? 17.039 -0.964 -5.620 1.00 66.94 123 LEU A CA 1
ATOM 1001 C C . LEU A 1 123 ? 15.921 -0.885 -4.572 1.00 66.94 123 LEU A C 1
ATOM 1003 O O . LEU A 1 123 ? 16.041 -1.479 -3.502 1.00 66.94 123 LEU A O 1
ATOM 1007 N N . PHE A 1 124 ? 14.788 -0.276 -4.938 1.00 66.56 124 PHE A N 1
ATOM 1008 C CA . PHE A 1 124 ? 13.606 -0.219 -4.078 1.00 66.56 124 PHE A CA 1
ATOM 1009 C C . PHE A 1 124 ? 13.094 -1.620 -3.718 1.00 66.56 124 PHE A C 1
ATOM 1011 O O . PHE A 1 124 ? 12.845 -1.904 -2.549 1.00 66.56 124 PHE A O 1
ATOM 1018 N N . ALA A 1 125 ? 13.012 -2.548 -4.679 1.00 65.31 125 ALA A N 1
ATOM 1019 C CA . ALA A 1 125 ? 12.597 -3.925 -4.392 1.00 65.31 125 ALA A CA 1
ATOM 1020 C C . ALA A 1 125 ? 13.539 -4.651 -3.398 1.00 65.31 125 ALA A C 1
ATOM 1022 O O . ALA A 1 125 ? 13.086 -5.460 -2.582 1.00 65.31 125 ALA A O 1
ATOM 1023 N N . LEU A 1 126 ? 14.846 -4.366 -3.436 1.00 67.19 126 LEU A N 1
ATOM 1024 C CA . LEU A 1 126 ? 15.846 -4.952 -2.533 1.00 67.19 126 LEU A CA 1
ATOM 1025 C C . LEU A 1 126 ? 15.818 -4.357 -1.119 1.00 67.19 126 LEU A C 1
ATOM 1027 O O . LEU A 1 126 ? 15.995 -5.105 -0.153 1.00 67.19 126 LEU A O 1
ATOM 1031 N N . GLU A 1 127 ? 15.581 -3.051 -0.982 1.00 65.56 127 GLU A N 1
ATOM 1032 C CA . GLU A 1 127 ? 15.465 -2.379 0.320 1.00 65.56 127 GLU A CA 1
ATOM 1033 C C . GLU A 1 127 ? 14.361 -3.009 1.179 1.00 65.56 127 GLU A C 1
ATOM 1035 O O . GLU A 1 127 ? 14.600 -3.405 2.326 1.00 65.56 127 GLU A O 1
ATOM 1040 N N . TYR A 1 128 ? 13.179 -3.230 0.599 1.00 61.62 128 TYR A N 1
ATOM 1041 C CA . TYR A 1 128 ? 12.064 -3.859 1.311 1.00 61.62 128 TYR A CA 1
ATOM 1042 C C . TYR A 1 128 ? 12.311 -5.342 1.625 1.00 61.62 128 TYR A C 1
ATOM 1044 O O . TYR A 1 128 ? 11.890 -5.832 2.677 1.00 61.62 128 TYR A O 1
ATOM 1052 N N . LYS A 1 129 ? 13.061 -6.062 0.777 1.00 58.50 129 LYS A N 1
ATOM 1053 C CA . LYS A 1 129 ? 13.435 -7.464 1.028 1.00 58.50 129 LYS A CA 1
ATOM 1054 C C . LYS A 1 129 ? 14.323 -7.607 2.272 1.00 58.50 129 LYS A C 1
ATOM 1056 O O . LYS A 1 129 ? 14.144 -8.555 3.040 1.00 58.50 129 LYS A O 1
ATOM 1061 N N . LYS A 1 130 ? 15.236 -6.656 2.517 1.00 55.16 130 LYS A N 1
ATOM 1062 C CA . LYS A 1 130 ? 16.039 -6.593 3.756 1.00 55.16 130 LYS A CA 1
ATOM 1063 C C . LYS A 1 130 ? 15.170 -6.315 4.989 1.00 55.16 130 LYS A C 1
ATOM 1065 O O . LYS A 1 130 ? 15.350 -6.984 6.006 1.00 55.16 130 LYS A O 1
ATOM 1070 N N . GLY A 1 131 ? 14.196 -5.408 4.883 1.00 53.06 131 GLY A N 1
ATOM 1071 C CA . GLY A 1 131 ? 13.234 -5.120 5.955 1.00 53.06 131 GLY A CA 1
ATOM 1072 C C . GLY A 1 131 ? 12.372 -6.332 6.333 1.00 53.06 131 GLY A C 1
ATOM 1073 O O . GLY A 1 131 ? 12.238 -6.655 7.513 1.00 53.06 131 GLY A O 1
ATOM 1074 N N . GLN A 1 132 ? 11.870 -7.080 5.343 1.00 52.72 132 GLN A N 1
ATOM 1075 C CA . GLN A 1 132 ? 11.128 -8.324 5.589 1.00 52.72 132 GLN A CA 1
ATOM 1076 C C . GLN A 1 132 ? 12.005 -9.429 6.191 1.00 52.72 132 GLN A C 1
ATOM 1078 O O . GLN A 1 132 ? 11.543 -10.158 7.065 1.00 52.72 132 GLN A O 1
ATOM 1083 N N . ALA A 1 133 ? 13.267 -9.556 5.767 1.00 52.59 133 ALA A N 1
ATOM 1084 C CA . ALA A 1 133 ? 14.201 -10.520 6.349 1.00 52.59 133 ALA A CA 1
ATOM 1085 C C . ALA A 1 133 ? 14.510 -10.198 7.820 1.00 52.59 133 ALA A C 1
ATOM 1087 O O . ALA A 1 133 ? 14.562 -11.108 8.642 1.00 52.59 133 ALA A O 1
ATOM 1088 N N . MET A 1 134 ? 14.641 -8.913 8.166 1.00 43.84 134 MET A N 1
ATOM 1089 C CA . MET A 1 134 ? 14.808 -8.458 9.547 1.00 43.84 134 MET A CA 1
ATOM 1090 C C . MET A 1 134 ? 13.541 -8.692 10.377 1.00 43.84 134 MET A C 1
ATOM 1092 O O . MET A 1 134 ? 13.636 -9.207 11.485 1.00 43.84 134 MET A O 1
ATOM 1096 N N . CYS A 1 135 ? 12.356 -8.409 9.831 1.00 44.12 135 CYS A N 1
ATOM 1097 C CA . CYS A 1 135 ? 11.084 -8.659 10.509 1.00 44.12 135 CYS A CA 1
ATOM 1098 C C . CYS A 1 135 ? 10.844 -10.165 10.720 1.00 44.12 135 CYS A C 1
ATOM 1100 O O . CYS A 1 135 ? 10.515 -10.587 11.822 1.00 44.12 135 CYS A O 1
ATOM 1102 N N . LYS A 1 136 ? 11.128 -10.999 9.710 1.00 52.69 136 LYS A N 1
ATOM 1103 C CA . LYS A 1 136 ? 11.102 -12.467 9.809 1.00 52.69 136 LYS A CA 1
ATOM 1104 C C . LYS A 1 136 ? 12.124 -12.986 10.820 1.00 52.69 136 LYS A C 1
ATOM 1106 O O . LYS A 1 136 ? 11.805 -13.912 11.554 1.00 52.69 136 LYS A O 1
ATOM 1111 N N . LYS A 1 137 ? 13.316 -12.382 10.894 1.00 47.75 137 LYS A N 1
ATOM 1112 C CA . LYS A 1 137 ? 14.340 -12.708 11.894 1.00 47.75 137 LYS A CA 1
ATOM 1113 C C . LYS A 1 137 ? 13.871 -12.347 13.304 1.00 47.75 137 LYS A C 1
ATOM 1115 O O . LYS A 1 137 ? 13.929 -13.202 14.167 1.00 47.75 137 LYS A O 1
ATOM 1120 N N . ILE A 1 138 ? 13.290 -11.167 13.515 1.00 51.19 138 ILE A N 1
ATOM 1121 C CA . ILE A 1 138 ? 12.696 -10.757 14.801 1.00 51.19 138 ILE A CA 1
ATOM 1122 C C . ILE A 1 138 ? 11.533 -11.682 15.204 1.00 51.19 138 ILE A C 1
ATOM 1124 O O . ILE A 1 138 ? 11.392 -12.005 16.382 1.00 51.19 138 ILE A O 1
ATOM 1128 N N . LEU A 1 139 ? 10.730 -12.144 14.239 1.00 47.72 139 LEU A N 1
ATOM 1129 C CA . LEU A 1 139 ? 9.611 -13.066 14.469 1.00 47.72 139 LEU A CA 1
ATOM 1130 C C . LEU A 1 139 ? 10.079 -14.502 14.782 1.00 47.72 139 LEU A C 1
ATOM 1132 O O . LEU A 1 139 ? 9.436 -15.194 15.565 1.00 47.72 139 LEU A O 1
ATOM 1136 N N . LEU A 1 140 ? 11.204 -14.939 14.202 1.00 53.94 140 LEU A N 1
ATOM 1137 C CA . LEU A 1 140 ? 11.854 -16.227 14.489 1.00 53.94 140 LEU A CA 1
ATOM 1138 C C . LEU A 1 140 ? 12.654 -16.209 15.800 1.00 53.94 140 LEU A C 1
ATOM 1140 O O . LEU A 1 140 ? 12.679 -17.209 16.512 1.00 53.94 140 LEU A O 1
ATOM 1144 N N . GLU A 1 141 ? 13.281 -15.082 16.130 1.00 50.22 141 GLU A N 1
ATOM 1145 C CA . GLU A 1 141 ? 14.127 -14.917 17.317 1.00 50.22 141 GLU A CA 1
ATOM 1146 C C . GLU A 1 141 ? 13.289 -14.748 18.599 1.00 50.22 141 GLU A C 1
ATOM 1148 O O . GLU A 1 141 ? 13.715 -15.176 19.665 1.00 50.22 141 GLU A O 1
ATOM 1153 N N . ASN A 1 142 ? 12.044 -14.256 18.492 1.00 50.47 142 ASN A N 1
ATOM 1154 C CA . ASN A 1 142 ? 11.099 -14.121 19.613 1.00 50.47 142 ASN A CA 1
ATOM 1155 C C . ASN A 1 142 ? 10.183 -15.337 19.862 1.00 50.47 142 ASN A C 1
ATOM 1157 O O . ASN A 1 142 ? 9.157 -15.165 20.512 1.00 50.47 142 ASN A O 1
ATOM 1161 N N . ARG A 1 143 ? 10.513 -16.536 19.345 1.00 50.38 143 ARG A N 1
ATOM 1162 C CA . ARG A 1 143 ? 9.871 -17.851 19.615 1.00 50.38 143 ARG A CA 1
ATOM 1163 C C . ARG A 1 143 ? 8.479 -17.784 20.303 1.00 50.38 143 ARG A C 1
ATOM 1165 O O . ARG A 1 143 ? 8.303 -18.288 21.407 1.00 50.38 143 ARG A O 1
ATOM 1172 N N . LEU A 1 144 ? 7.481 -17.201 19.627 1.00 48.03 144 LEU A N 1
ATOM 1173 C CA . LEU A 1 144 ? 6.074 -17.120 20.066 1.00 48.03 144 LEU A CA 1
ATOM 1174 C C . LEU A 1 144 ? 5.201 -18.121 19.286 1.00 48.03 144 LEU A C 1
ATOM 1176 O O . LEU A 1 144 ? 4.131 -17.812 18.772 1.00 48.03 144 LEU A O 1
ATOM 1180 N N . LEU A 1 145 ? 5.703 -19.349 19.186 1.00 53.19 145 LEU A N 1
ATOM 1181 C CA . LEU A 1 145 ? 4.936 -20.574 18.958 1.00 53.19 145 LEU A CA 1
ATOM 1182 C C . LEU A 1 145 ? 5.472 -21.537 20.025 1.00 53.19 145 LEU A C 1
ATOM 1184 O O . LEU A 1 145 ? 6.586 -22.035 19.855 1.00 53.19 145 LEU A O 1
ATOM 1188 N N . PRO A 1 146 ? 4.795 -21.688 21.176 1.00 44.50 146 PRO A N 1
ATOM 1189 C CA . PRO A 1 146 ? 3.436 -22.220 21.226 1.00 44.50 146 PRO A CA 1
ATOM 1190 C C . PRO A 1 146 ? 2.514 -21.447 22.184 1.00 44.50 146 PRO A C 1
ATOM 1192 O O . PRO A 1 146 ? 2.977 -20.852 23.146 1.00 44.50 146 PRO A O 1
ATOM 1195 N N . ILE A 1 147 ? 1.212 -21.475 21.922 1.00 31.86 147 ILE A N 1
ATOM 1196 C CA . ILE A 1 147 ? 0.107 -21.817 22.838 1.00 31.86 147 ILE A CA 1
ATOM 1197 C C . ILE A 1 147 ? -1.174 -21.574 22.022 1.00 31.86 147 ILE A C 1
ATOM 1199 O O . ILE A 1 147 ? -1.294 -20.552 21.348 1.00 31.86 147 ILE A O 1
ATOM 1203 N N . LEU A 1 148 ? -2.042 -22.588 22.049 1.00 37.66 148 LEU A N 1
ATOM 1204 C CA . LEU A 1 148 ? -3.442 -22.630 21.610 1.00 37.66 148 LEU A CA 1
ATOM 1205 C C . LEU A 1 148 ? -4.164 -21.277 21.456 1.00 37.66 148 LEU A C 1
ATOM 1207 O O . LEU A 1 148 ? -4.124 -20.468 22.409 1.00 37.66 148 LEU A O 1
#

Organism: NCBI:txid412755

Radius of gyration: 21.34 Å; chains: 1; bounding box: 52×43×48 Å

Secondary structure (DSSP, 8-state):
-HHHHHHHHHHHHHHHHHHHHHHHHHHHHHTTTS-HHHHHHHHHHHHHHHHHHHHHH------------HHHHHHHHT-HHHHHHHHHHHHHHHHHHHHHSSHHHHHHHHHTT---HHHHHHHHHHHHHHHHHHHHHHHHHTT-----